Protein AF-A0A920U8T7-F1 (afdb_monomer_lite)

Radius of gyration: 17.26 Å; chains: 1; bounding box: 34×43×45 Å

Foldseek 3Di:
DDDDPDDDDPDDDDPVNFKDWDFDQDPNDTDIKIWGDDDVDIDIDPVRVVVVVVDDDPPD

Structure (mmCIF, N/CA/C/O backbone):
data_AF-A0A920U8T7-F1
#
_entry.id   AF-A0A920U8T7-F1
#
loop_
_atom_site.group_PDB
_atom_site.id
_atom_site.type_symbol
_atom_site.label_atom_id
_atom_site.label_alt_id
_atom_site.label_comp_id
_atom_site.label_asym_id
_atom_site.label_entity_id
_atom_site.label_seq_id
_atom_site.pdbx_PDB_ins_code
_atom_site.Cartn_x
_atom_site.Cartn_y
_atom_site.Cartn_z
_atom_site.occupancy
_atom_site.B_iso_or_equiv
_atom_site.auth_seq_id
_atom_site.auth_comp_id
_atom_site.auth_asym_id
_atom_site.auth_atom_id
_atom_site.pdbx_PDB_model_num
ATOM 1 N N . MET A 1 1 ? -22.637 -30.738 26.287 1.00 32.75 1 MET A N 1
ATOM 2 C CA . MET A 1 1 ? -21.874 -29.888 25.342 1.00 32.75 1 MET A CA 1
ATOM 3 C C . MET A 1 1 ? -21.841 -28.468 25.889 1.00 32.75 1 MET A C 1
ATOM 5 O O . MET A 1 1 ? -22.903 -27.917 26.135 1.00 32.75 1 MET A O 1
ATOM 9 N N . ARG A 1 2 ? -20.652 -27.916 26.170 1.00 44.50 2 ARG A N 1
ATOM 10 C CA . ARG A 1 2 ? -20.453 -26.585 26.775 1.00 44.50 2 ARG A CA 1
ATOM 11 C C . ARG A 1 2 ? -19.751 -25.685 25.757 1.00 44.50 2 ARG A C 1
ATOM 13 O O . ARG A 1 2 ? -18.609 -25.952 25.404 1.00 44.50 2 ARG A O 1
ATOM 20 N N . TRP A 1 3 ? -20.451 -24.663 25.273 1.00 38.47 3 TRP A N 1
ATOM 21 C CA . TRP A 1 3 ? -19.918 -23.636 24.370 1.00 38.47 3 TRP A CA 1
ATOM 22 C C . TRP A 1 3 ? -18.926 -22.732 25.134 1.00 38.47 3 TRP A C 1
ATOM 24 O O . TRP A 1 3 ? -19.192 -22.373 26.283 1.00 38.47 3 TRP A O 1
ATOM 34 N N . ARG A 1 4 ? -17.776 -22.388 24.534 1.00 53.03 4 ARG A N 1
ATOM 35 C CA . ARG A 1 4 ? -16.800 -21.415 25.073 1.00 53.03 4 ARG A CA 1
ATOM 36 C C . ARG A 1 4 ? -16.872 -20.145 24.214 1.00 53.03 4 ARG A C 1
ATOM 38 O O . ARG A 1 4 ? -16.804 -20.291 22.996 1.00 53.03 4 ARG A O 1
ATOM 45 N N . PRO A 1 5 ? -17.017 -18.937 24.787 1.00 53.16 5 PRO A N 1
ATOM 46 C CA . PRO A 1 5 ? -16.996 -17.717 23.994 1.00 53.16 5 PRO A CA 1
ATOM 47 C C . PRO A 1 5 ? -15.583 -17.482 23.450 1.00 53.16 5 PRO A C 1
ATOM 49 O O . PRO A 1 5 ? -14.591 -17.865 24.074 1.00 53.16 5 PRO A O 1
ATOM 52 N N . PHE A 1 6 ? -15.540 -16.900 22.255 1.00 50.88 6 PHE A N 1
ATOM 53 C CA . PHE A 1 6 ? -14.351 -16.578 21.480 1.00 50.88 6 PHE A CA 1
ATOM 54 C C . PHE A 1 6 ? -13.256 -15.942 22.339 1.00 50.88 6 PHE A C 1
ATOM 56 O O . PHE A 1 6 ? -13.496 -14.988 23.078 1.00 50.88 6 PHE A O 1
ATOM 63 N N . SER A 1 7 ? -12.058 -16.514 22.242 1.00 51.53 7 SER A N 1
ATOM 64 C CA . SER A 1 7 ? -10.841 -16.016 22.867 1.00 51.53 7 SER A CA 1
ATOM 65 C C . SER A 1 7 ? -10.629 -14.542 22.532 1.00 51.53 7 SER A C 1
ATOM 67 O O . SER A 1 7 ? -10.684 -14.152 21.368 1.00 51.53 7 SER A O 1
ATOM 69 N N . THR A 1 8 ? -10.355 -13.739 23.556 1.00 56.50 8 THR A N 1
ATOM 70 C CA . THR A 1 8 ? -9.857 -12.371 23.426 1.00 56.50 8 THR A CA 1
ATOM 71 C C . THR A 1 8 ? -8.644 -12.362 22.498 1.00 56.50 8 THR A C 1
ATOM 73 O O . THR A 1 8 ? -7.588 -12.894 22.841 1.00 56.50 8 THR A O 1
ATOM 76 N N . PHE A 1 9 ? -8.797 -11.780 21.310 1.00 54.53 9 PHE A N 1
ATOM 77 C CA . PHE A 1 9 ? -7.678 -11.500 20.421 1.00 54.53 9 PHE A CA 1
ATOM 78 C C . PHE A 1 9 ? -6.817 -10.419 21.080 1.00 54.53 9 PHE A C 1
ATOM 80 O O . PHE A 1 9 ? -7.252 -9.284 21.265 1.00 54.53 9 PHE A O 1
ATOM 87 N N . HIS A 1 10 ? -5.598 -10.778 21.477 1.00 59.25 10 HIS A N 1
ATOM 88 C CA . HIS A 1 10 ? -4.582 -9.796 21.829 1.00 59.25 10 HIS A CA 1
ATOM 89 C C . HIS A 1 10 ? -4.027 -9.218 20.527 1.00 59.25 10 HIS A C 1
ATOM 91 O O . HIS A 1 10 ? -3.173 -9.820 19.881 1.00 59.25 10 HIS A O 1
ATOM 97 N N . PHE A 1 11 ? -4.555 -8.067 20.118 1.00 51.78 11 PHE A N 1
ATOM 98 C CA . PHE A 1 11 ? -4.043 -7.315 18.980 1.00 51.78 11 PHE A CA 1
ATOM 99 C C . PHE A 1 11 ? -2.735 -6.635 19.381 1.00 51.78 11 PHE A C 1
ATOM 101 O O . PHE A 1 11 ? -2.711 -5.813 20.297 1.00 51.78 11 PHE A O 1
ATOM 108 N N . ARG A 1 12 ? -1.644 -6.964 18.695 1.00 51.72 12 ARG A N 1
ATOM 109 C CA . ARG A 1 12 ? -0.437 -6.141 18.705 1.00 51.72 12 ARG A CA 1
ATOM 110 C C . ARG A 1 12 ? 0.070 -6.036 17.277 1.00 51.72 12 ARG A C 1
ATOM 112 O O . ARG A 1 12 ? 0.804 -6.905 16.834 1.00 51.72 12 ARG A O 1
ATOM 119 N N . THR A 1 13 ? -0.361 -4.999 16.570 1.00 52.88 13 THR A N 1
ATOM 120 C CA . THR A 1 13 ? 0.206 -4.606 15.278 1.00 52.88 13 THR A CA 1
ATOM 121 C C . THR A 1 13 ? 1.214 -3.500 15.545 1.00 52.88 13 THR A C 1
ATOM 123 O O . THR A 1 13 ? 0.845 -2.384 15.911 1.00 52.88 13 THR A O 1
ATOM 126 N N . THR A 1 14 ? 2.499 -3.822 15.431 1.00 58.06 14 THR A N 1
ATOM 127 C CA . THR A 1 14 ? 3.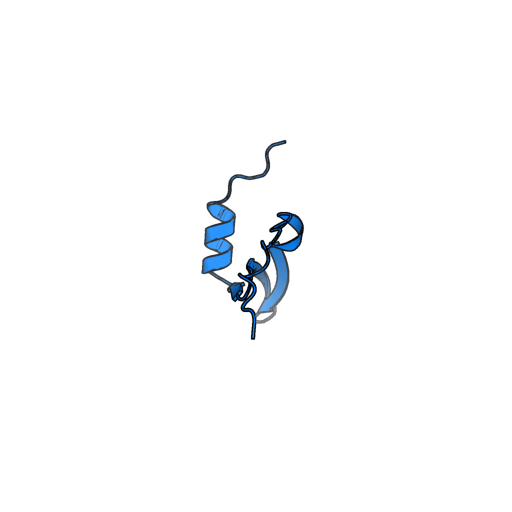551 -2.800 15.425 1.00 58.06 14 THR A CA 1
ATOM 128 C C . THR A 1 14 ? 3.535 -2.154 14.039 1.00 58.06 14 THR A C 1
ATOM 130 O O . THR A 1 14 ? 3.447 -2.869 13.048 1.00 58.06 14 THR A O 1
ATOM 133 N N . LEU A 1 15 ? 3.590 -0.822 13.940 1.00 57.41 15 LEU A N 1
ATOM 134 C CA . LEU A 1 15 ? 3.534 -0.089 12.658 1.00 57.41 15 LEU A CA 1
ATOM 135 C C . LEU A 1 15 ? 4.580 -0.568 11.628 1.00 57.41 15 LEU A C 1
ATOM 137 O O . LEU A 1 15 ? 4.301 -0.547 10.433 1.00 57.41 15 LEU A O 1
ATOM 141 N N . ASP A 1 16 ? 5.730 -1.055 12.101 1.00 56.09 16 ASP A N 1
ATOM 142 C CA . ASP A 1 16 ? 6.808 -1.631 11.282 1.00 56.09 16 ASP A CA 1
ATOM 143 C C . ASP A 1 16 ? 6.410 -2.929 10.555 1.00 56.09 16 ASP A C 1
ATOM 145 O O . ASP A 1 16 ? 6.936 -3.230 9.492 1.00 56.09 16 ASP A O 1
ATOM 149 N N . GLU A 1 17 ? 5.456 -3.697 11.090 1.00 61.72 17 GLU A N 1
ATOM 150 C CA . GLU A 1 17 ? 4.984 -4.947 10.468 1.00 61.72 17 GLU A CA 1
ATOM 151 C C . GLU A 1 17 ? 3.873 -4.705 9.435 1.00 61.72 17 GLU A C 1
ATOM 153 O O . GLU A 1 17 ? 3.508 -5.608 8.687 1.00 61.72 17 GLU A O 1
ATOM 158 N N . VAL A 1 18 ? 3.316 -3.492 9.404 1.00 80.00 18 VAL A N 1
ATOM 159 C CA . VAL A 1 18 ? 2.113 -3.157 8.632 1.00 80.00 18 VAL A CA 1
ATOM 160 C C . VAL A 1 18 ? 2.459 -2.473 7.314 1.00 80.00 18 VAL A C 1
ATOM 162 O O . VAL A 1 18 ? 1.629 -2.478 6.419 1.00 80.00 18 VAL A O 1
ATOM 165 N N . PHE A 1 19 ? 3.651 -1.900 7.151 1.00 85.56 19 PHE A N 1
ATOM 166 C CA . PHE A 1 19 ? 4.011 -1.095 5.982 1.00 85.56 19 PHE A CA 1
ATOM 167 C C . PHE A 1 19 ? 5.268 -1.615 5.284 1.00 85.56 19 PHE A C 1
ATOM 169 O O . PHE A 1 19 ? 6.284 -1.855 5.930 1.00 85.56 19 PHE A O 1
ATOM 176 N N . ARG A 1 20 ? 5.229 -1.716 3.951 1.00 88.31 20 ARG A N 1
ATOM 177 C CA . ARG A 1 20 ? 6.412 -2.010 3.129 1.00 88.31 20 ARG A CA 1
ATOM 178 C C . ARG A 1 20 ? 6.360 -1.283 1.789 1.00 88.31 20 ARG A C 1
ATOM 180 O O . ARG A 1 20 ? 5.291 -1.110 1.202 1.00 88.31 20 ARG A O 1
ATOM 187 N N . GLU A 1 21 ? 7.528 -0.891 1.297 1.00 92.12 21 GLU A N 1
ATOM 188 C CA . GLU A 1 21 ? 7.716 -0.351 -0.048 1.00 92.12 21 GLU A CA 1
ATOM 189 C C . GLU A 1 21 ? 8.630 -1.277 -0.839 1.00 92.12 21 GLU A C 1
ATOM 191 O O . GLU A 1 21 ? 9.623 -1.785 -0.319 1.00 92.12 21 GLU A O 1
ATOM 196 N N . GLU A 1 22 ? 8.287 -1.490 -2.101 1.00 92.31 22 GLU A N 1
ATOM 197 C CA . GLU A 1 22 ? 9.116 -2.240 -3.032 1.00 92.31 22 GLU A CA 1
ATOM 198 C C . GLU A 1 22 ? 9.415 -1.388 -4.260 1.00 92.31 22 GLU A C 1
ATOM 200 O O . GLU A 1 22 ? 8.525 -0.736 -4.813 1.00 92.31 22 GLU A O 1
ATOM 205 N N . GLU A 1 23 ? 10.667 -1.422 -4.710 1.00 93.56 23 GLU A N 1
ATOM 206 C CA . GLU A 1 23 ? 11.060 -0.855 -5.995 1.00 93.56 23 GLU A CA 1
ATOM 207 C C . GLU A 1 23 ? 10.862 -1.905 -7.086 1.00 93.56 23 GLU A C 1
ATOM 209 O O . GLU A 1 23 ? 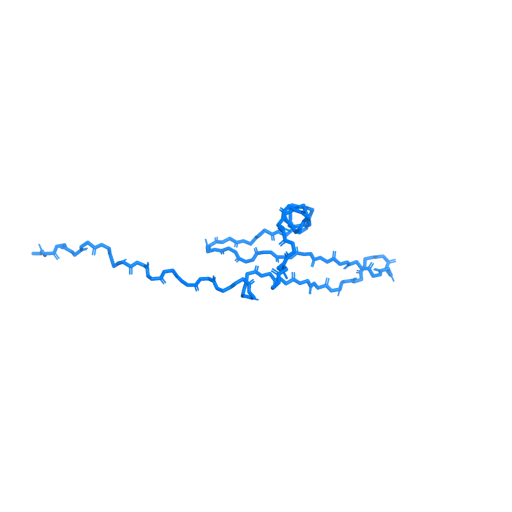11.474 -2.974 -7.078 1.00 93.56 23 GLU A O 1
ATOM 214 N N . TRP A 1 24 ? 9.962 -1.614 -8.017 1.00 92.62 24 TRP A N 1
ATOM 215 C CA . TRP A 1 24 ? 9.700 -2.434 -9.191 1.00 92.62 24 TRP A CA 1
ATOM 216 C C . TRP A 1 24 ? 10.216 -1.715 -10.435 1.00 92.62 24 TRP A C 1
ATOM 218 O O . TRP A 1 24 ? 10.386 -0.499 -10.441 1.00 92.62 24 TRP A O 1
ATOM 228 N N . SER A 1 25 ? 10.415 -2.450 -11.529 1.00 92.81 25 SER A N 1
ATOM 229 C CA . SER A 1 25 ? 10.656 -1.838 -12.838 1.00 92.81 25 SER A CA 1
ATOM 230 C C . SER A 1 25 ? 9.365 -1.838 -13.649 1.00 92.81 25 SER A C 1
ATOM 232 O O . SER A 1 25 ? 8.789 -2.894 -13.921 1.00 92.81 25 SER A O 1
ATOM 234 N N . ARG A 1 26 ? 8.900 -0.653 -14.054 1.00 86.75 26 ARG A N 1
ATOM 235 C CA . ARG A 1 26 ? 7.735 -0.481 -14.924 1.00 86.75 26 ARG A CA 1
ATOM 236 C C . ARG A 1 26 ? 8.167 0.264 -16.181 1.00 86.75 26 ARG A C 1
ATOM 238 O O . ARG A 1 26 ? 8.525 1.430 -16.120 1.00 86.75 26 ARG A O 1
ATOM 245 N N . TYR A 1 27 ? 8.122 -0.416 -17.327 1.00 91.31 27 TYR A N 1
ATOM 246 C CA . TYR A 1 27 ? 8.610 0.111 -18.614 1.00 91.31 27 TYR A CA 1
ATOM 247 C C . TYR A 1 27 ? 10.093 0.522 -18.607 1.00 91.31 27 TYR A C 1
ATOM 249 O O . TYR A 1 27 ? 10.481 1.440 -19.318 1.00 91.31 27 TYR A O 1
ATOM 257 N N . GLY A 1 28 ? 10.920 -0.164 -17.814 1.00 92.31 28 GLY A N 1
ATOM 258 C CA . GLY A 1 28 ? 12.342 0.160 -17.666 1.00 92.31 28 GLY A CA 1
ATOM 259 C C . GLY A 1 28 ? 12.628 1.266 -16.650 1.00 92.31 28 GLY A C 1
ATOM 260 O O . GLY A 1 28 ? 13.784 1.448 -16.289 1.00 92.31 28 GLY A O 1
ATOM 261 N N . GLU A 1 29 ? 11.596 1.933 -16.129 1.00 92.44 29 GLU A N 1
ATOM 262 C CA . GLU A 1 29 ? 11.733 2.983 -15.121 1.00 92.44 29 GLU A CA 1
ATOM 263 C C . GLU A 1 29 ? 11.470 2.442 -13.705 1.00 92.44 29 GLU A C 1
ATOM 265 O O . GLU A 1 29 ? 10.591 1.583 -13.535 1.00 92.44 29 GLU A O 1
ATOM 270 N N . PRO A 1 30 ? 12.190 2.934 -12.679 1.00 92.62 30 PRO A N 1
ATOM 271 C CA . PRO A 1 30 ? 11.893 2.623 -11.286 1.00 92.62 30 PRO A CA 1
ATOM 272 C C . PRO A 1 30 ? 10.482 3.074 -10.905 1.00 92.62 30 PRO A C 1
ATOM 274 O O . PRO A 1 30 ? 10.064 4.202 -11.170 1.00 92.62 30 PRO A O 1
ATOM 277 N N . TRP A 1 31 ? 9.740 2.185 -10.256 1.00 90.31 31 TRP A N 1
ATOM 278 C CA . TRP A 1 31 ? 8.387 2.430 -9.789 1.00 90.31 31 TRP A CA 1
ATOM 279 C C . TRP A 1 31 ? 8.230 1.905 -8.367 1.00 90.31 31 TRP A C 1
ATOM 281 O O . TRP A 1 31 ? 8.324 0.703 -8.129 1.00 90.31 31 TRP A O 1
ATOM 291 N N . ILE A 1 32 ? 7.944 2.802 -7.426 1.00 91.50 32 ILE A N 1
ATOM 292 C CA . ILE A 1 32 ? 7.719 2.423 -6.031 1.00 91.50 32 ILE A CA 1
ATOM 293 C C . ILE A 1 32 ? 6.278 1.950 -5.855 1.00 91.50 32 ILE A C 1
ATOM 295 O O . ILE A 1 32 ? 5.328 2.656 -6.209 1.00 91.50 32 ILE A O 1
ATOM 299 N N . ILE A 1 33 ? 6.111 0.754 -5.295 1.00 91.44 33 ILE A N 1
ATOM 300 C CA . ILE A 1 33 ? 4.813 0.240 -4.863 1.00 91.44 33 ILE A CA 1
ATOM 301 C C . ILE A 1 33 ? 4.764 0.207 -3.345 1.00 91.44 33 ILE A C 1
ATOM 303 O O . ILE A 1 33 ? 5.613 -0.387 -2.686 1.00 91.44 33 ILE A O 1
ATOM 307 N N . THR A 1 34 ? 3.725 0.834 -2.805 1.00 92.06 34 THR A N 1
ATOM 308 C CA . THR A 1 34 ? 3.428 0.861 -1.377 1.00 92.06 34 THR A CA 1
ATOM 309 C C . THR A 1 34 ? 2.430 -0.235 -1.021 1.00 92.06 34 THR A C 1
ATOM 311 O O . THR A 1 34 ? 1.424 -0.403 -1.718 1.00 92.06 34 THR A O 1
ATOM 314 N N . PHE A 1 35 ? 2.673 -0.922 0.091 1.00 93.00 35 PHE A N 1
ATOM 315 C CA . PHE A 1 35 ? 1.806 -1.957 0.644 1.00 93.00 35 PHE A CA 1
ATOM 316 C C . PHE A 1 35 ? 1.526 -1.692 2.125 1.00 93.00 35 PHE A C 1
ATOM 318 O O . PHE A 1 35 ? 2.422 -1.312 2.882 1.00 93.00 35 PHE A O 1
ATOM 325 N N . PHE A 1 36 ? 0.279 -1.939 2.521 1.00 90.75 36 PHE A N 1
ATOM 326 C CA . PHE A 1 36 ? -0.177 -1.989 3.901 1.00 90.75 36 PHE A CA 1
ATOM 327 C C . PHE A 1 36 ? -0.797 -3.362 4.187 1.00 90.75 36 PHE A C 1
ATOM 329 O O . PHE A 1 36 ? -1.847 -3.692 3.633 1.00 90.75 36 PHE A O 1
ATOM 336 N N . GLU A 1 37 ? -0.158 -4.144 5.053 1.00 89.12 37 GLU A N 1
ATOM 337 C CA . GLU A 1 37 ? -0.637 -5.452 5.503 1.00 89.12 37 GLU A CA 1
ATOM 338 C C . GLU A 1 37 ? -1.584 -5.263 6.695 1.00 89.12 37 GLU A C 1
ATOM 340 O O . GLU A 1 37 ? -1.177 -4.930 7.810 1.00 89.12 37 GLU A O 1
ATOM 345 N N . LEU A 1 38 ? -2.879 -5.446 6.452 1.00 84.62 38 LEU A N 1
ATOM 346 C CA . LEU A 1 38 ? -3.927 -5.363 7.460 1.00 84.62 38 LEU A CA 1
ATOM 347 C C . LEU A 1 38 ? -4.335 -6.776 7.892 1.00 84.62 38 LEU A C 1
ATOM 349 O O . LEU A 1 38 ? -4.084 -7.772 7.215 1.00 84.62 38 LEU A O 1
ATOM 353 N N . VAL A 1 39 ? -4.993 -6.900 9.046 1.00 83.06 39 VAL A N 1
ATOM 354 C CA . VAL A 1 39 ? -5.468 -8.213 9.503 1.00 83.06 39 VAL A CA 1
ATOM 355 C C . VAL A 1 39 ? -6.522 -8.740 8.526 1.00 83.06 39 VAL A C 1
ATOM 357 O O . VAL A 1 39 ? -7.656 -8.268 8.517 1.00 83.06 39 VAL A O 1
ATOM 360 N N . GLY A 1 40 ? -6.137 -9.745 7.739 1.00 83.62 40 GLY A N 1
ATOM 361 C CA . GLY A 1 40 ? -7.006 -10.403 6.766 1.00 83.62 40 GLY A CA 1
ATOM 362 C C . GLY A 1 40 ? -7.129 -9.695 5.415 1.00 83.62 40 GLY A C 1
ATOM 363 O O . GLY A 1 40 ? -7.968 -10.121 4.626 1.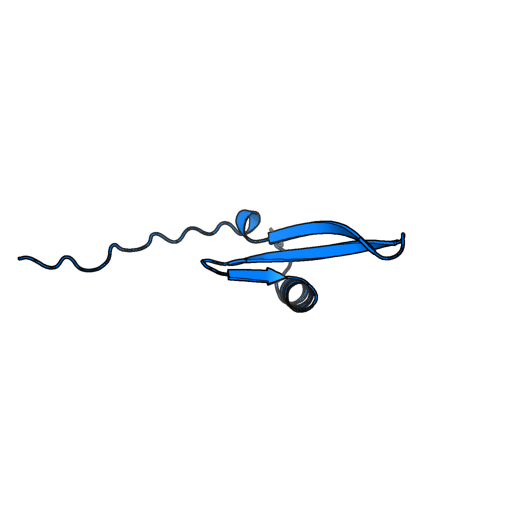00 83.62 40 GLY A O 1
ATOM 364 N N . ASP A 1 41 ? -6.329 -8.656 5.141 1.00 87.38 41 ASP A N 1
ATOM 365 C CA . ASP A 1 41 ? -6.345 -7.944 3.856 1.00 87.38 41 ASP A CA 1
ATOM 366 C C . ASP A 1 41 ? -5.010 -7.234 3.561 1.00 87.38 41 ASP A C 1
ATOM 368 O O . ASP A 1 41 ? -4.237 -6.942 4.471 1.00 87.38 41 ASP A O 1
ATOM 372 N N . THR A 1 42 ? -4.768 -6.892 2.297 1.00 92.00 42 THR A N 1
ATOM 373 C CA . THR A 1 42 ? -3.591 -6.135 1.857 1.00 92.00 42 THR A CA 1
ATOM 374 C C . THR A 1 42 ? -4.032 -4.959 0.988 1.00 92.00 42 THR A C 1
ATOM 376 O O . THR A 1 42 ? -4.551 -5.129 -0.117 1.00 92.00 42 THR A O 1
ATOM 379 N N . VAL A 1 43 ? -3.770 -3.735 1.452 1.00 92.62 43 VAL A N 1
ATOM 380 C CA . VAL A 1 43 ? -4.015 -2.509 0.679 1.00 92.62 43 VAL A CA 1
ATOM 381 C C . VAL A 1 43 ? -2.733 -2.116 -0.043 1.00 92.62 43 VAL A C 1
ATOM 383 O O . VAL A 1 43 ? -1.681 -2.002 0.576 1.00 92.62 43 VAL A O 1
ATOM 386 N N . TRP A 1 44 ? -2.798 -1.873 -1.351 1.00 93.75 44 TRP A N 1
ATOM 387 C CA . TRP A 1 44 ? -1.611 -1.601 -2.165 1.00 93.75 44 TRP A CA 1
ATOM 388 C C . TRP A 1 44 ? -1.869 -0.559 -3.256 1.00 93.75 44 TRP A C 1
ATOM 390 O O . TRP A 1 44 ? -3.005 -0.143 -3.507 1.00 93.75 44 TRP A O 1
ATOM 400 N N . GLY A 1 45 ? -0.794 -0.096 -3.893 1.00 90.25 45 GLY A N 1
ATOM 401 C CA . GLY A 1 45 ? -0.868 0.830 -5.022 1.00 90.25 45 GLY A CA 1
ATOM 402 C C . GLY A 1 45 ? -1.355 2.227 -4.626 1.00 90.25 45 GLY A C 1
ATOM 403 O O . GLY A 1 45 ? -0.933 2.780 -3.612 1.00 90.25 45 GLY A O 1
ATOM 404 N N . ALA A 1 46 ? -2.233 2.826 -5.440 1.00 90.50 46 ALA A N 1
ATOM 405 C CA . ALA A 1 46 ? -2.645 4.226 -5.277 1.00 90.50 46 ALA A CA 1
ATOM 406 C C . ALA A 1 46 ? -3.304 4.506 -3.916 1.00 90.50 46 ALA A C 1
ATOM 408 O O . ALA A 1 46 ? -3.022 5.526 -3.291 1.00 90.50 46 ALA A O 1
ATOM 409 N N . THR A 1 47 ? -4.138 3.587 -3.427 1.00 92.00 47 THR A N 1
ATOM 410 C CA . THR A 1 47 ? -4.797 3.726 -2.124 1.00 92.00 47 THR A CA 1
ATOM 411 C C . THR A 1 47 ? -3.787 3.668 -0.981 1.00 92.00 47 THR A C 1
ATOM 413 O O . THR A 1 47 ? -3.835 4.502 -0.082 1.00 92.00 47 THR A O 1
ATOM 416 N N . ALA A 1 48 ? -2.824 2.744 -1.041 1.00 90.69 48 ALA A N 1
ATOM 417 C CA . ALA A 1 48 ? -1.738 2.668 -0.066 1.00 90.69 48 ALA A CA 1
ATO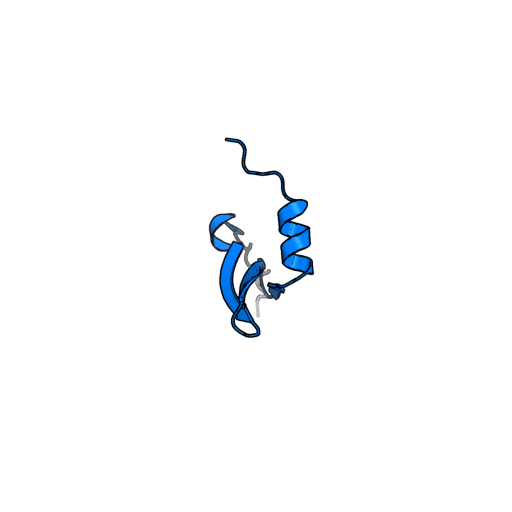M 418 C C . ALA A 1 48 ? -0.872 3.939 -0.067 1.00 90.69 48 ALA A C 1
ATOM 420 O O . ALA A 1 48 ? -0.563 4.480 0.993 1.00 90.69 48 ALA A O 1
ATOM 421 N N . ALA A 1 49 ? -0.551 4.472 -1.248 1.00 88.00 49 ALA A N 1
ATOM 422 C CA . ALA A 1 49 ? 0.195 5.720 -1.375 1.00 88.00 49 ALA A CA 1
ATOM 423 C C . ALA A 1 49 ? -0.558 6.914 -0.756 1.00 88.00 49 ALA A C 1
ATOM 425 O O . ALA A 1 49 ? 0.049 7.750 -0.089 1.00 88.00 49 ALA A O 1
ATOM 426 N N . MET A 1 50 ? -1.884 6.980 -0.918 1.00 90.31 50 MET A N 1
ATOM 427 C CA . MET A 1 50 ? -2.711 8.004 -0.268 1.00 90.31 50 MET A CA 1
ATOM 428 C C . MET A 1 50 ? -2.731 7.845 1.257 1.00 90.31 50 MET A C 1
ATOM 430 O O . MET A 1 50 ? -2.569 8.828 1.975 1.00 90.31 50 MET A O 1
ATOM 434 N N . LEU A 1 51 ? -2.866 6.618 1.769 1.00 88.69 51 LEU A N 1
ATOM 435 C CA . LEU A 1 51 ? -2.807 6.354 3.212 1.00 88.69 51 LEU A CA 1
ATOM 436 C C . LEU A 1 51 ? -1.466 6.795 3.811 1.00 88.69 51 LEU A C 1
ATOM 438 O O . LEU A 1 51 ? -1.444 7.428 4.865 1.00 88.69 51 LEU A O 1
ATOM 442 N N . ARG A 1 52 ? -0.354 6.553 3.108 1.00 83.81 52 ARG A N 1
ATOM 443 C CA . ARG A 1 52 ? 0.983 6.989 3.531 1.00 83.81 52 ARG A CA 1
ATOM 444 C C . ARG A 1 52 ? 1.113 8.507 3.685 1.00 83.81 52 ARG A C 1
ATOM 446 O O . ARG A 1 52 ? 1.881 8.952 4.536 1.00 83.81 52 ARG A O 1
ATOM 453 N N . GLN A 1 53 ? 0.383 9.277 2.877 1.00 86.56 53 GLN A N 1
ATOM 454 C CA . GLN A 1 53 ? 0.366 10.744 2.927 1.00 86.56 53 GLN A CA 1
ATOM 455 C C . GLN A 1 53 ? -0.533 11.292 4.042 1.00 86.56 53 GLN A C 1
ATOM 457 O O . GLN A 1 53 ? -0.290 12.387 4.541 1.00 86.56 53 GLN A O 1
ATOM 462 N N . LEU A 1 54 ? -1.571 10.544 4.426 1.00 86.31 54 LEU A N 1
ATOM 463 C CA . LEU A 1 54 ? -2.503 10.930 5.489 1.00 86.31 54 LEU A CA 1
ATOM 464 C C . LEU A 1 54 ? -1.977 10.596 6.886 1.00 86.31 54 LEU A C 1
ATOM 466 O O . LEU A 1 54 ? -2.373 11.234 7.862 1.00 86.31 54 LEU A O 1
ATOM 470 N N . LEU A 1 55 ? -1.106 9.592 6.995 1.00 81.75 55 LEU A N 1
ATOM 471 C CA . LEU A 1 55 ? -0.496 9.230 8.264 1.00 81.75 55 LEU A CA 1
ATOM 472 C C . LEU A 1 55 ? 0.583 10.258 8.629 1.00 81.75 55 LEU A C 1
ATOM 474 O O . LEU A 1 55 ? 1.483 10.507 7.819 1.00 81.75 55 LEU A O 1
ATOM 478 N N . PRO A 1 56 ? 0.523 10.854 9.837 1.00 76.62 56 PRO A N 1
ATOM 479 C CA . PRO A 1 56 ? 1.573 11.749 10.285 1.00 76.62 56 PRO A CA 1
ATOM 480 C C . PRO A 1 56 ? 2.897 10.990 10.266 1.00 76.62 56 PRO A C 1
ATOM 482 O O . PRO A 1 56 ? 2.972 9.824 10.666 1.00 76.62 56 PRO A O 1
ATOM 485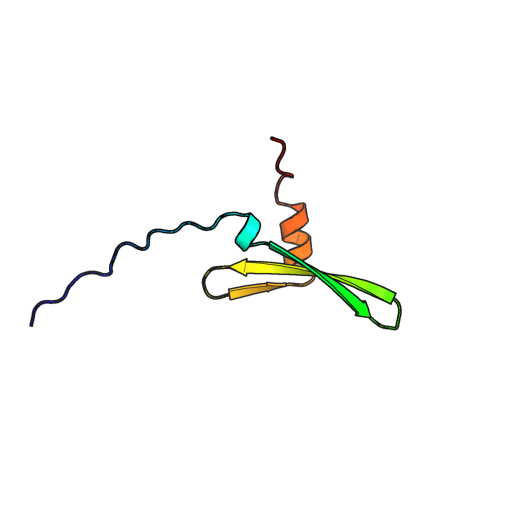 N N . TRP A 1 57 ? 3.946 11.653 9.783 1.00 67.75 57 TRP A N 1
ATOM 486 C CA . TRP A 1 57 ? 5.296 11.143 9.972 1.00 67.75 57 TRP A CA 1
ATOM 487 C C . TRP A 1 57 ? 5.500 10.875 11.473 1.00 67.75 57 TRP A C 1
ATOM 489 O O . TRP A 1 57 ? 5.087 11.724 12.269 1.00 67.75 57 TRP A O 1
ATOM 499 N N . PRO A 1 58 ? 6.103 9.744 11.886 1.00 62.84 58 PRO A N 1
ATOM 500 C CA . PRO A 1 58 ? 6.445 9.530 13.282 1.00 62.84 58 PRO A CA 1
ATOM 501 C C . PRO A 1 58 ? 7.529 10.542 13.669 1.00 62.84 58 PRO A C 1
ATOM 503 O O . PRO A 1 58 ? 8.726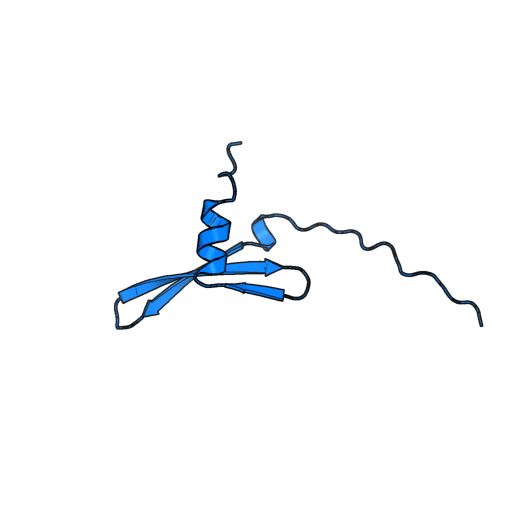 10.314 13.517 1.00 62.84 58 PRO A O 1
ATOM 506 N N . SER A 1 59 ? 7.106 11.723 14.101 1.00 59.31 59 SER A N 1
ATOM 507 C CA . SER A 1 59 ? 7.938 12.664 14.831 1.00 59.31 59 SER A CA 1
ATOM 508 C C . SER A 1 59 ? 8.055 12.113 16.246 1.00 59.31 59 SER A C 1
ATOM 510 O O . SER A 1 59 ? 7.080 12.159 17.000 1.00 59.31 59 SER A O 1
ATOM 512 N N . GLY A 1 60 ? 9.200 11.492 16.535 1.00 55.59 60 GLY A N 1
ATOM 513 C CA . GLY A 1 60 ? 9.593 11.119 17.895 1.00 55.59 60 GLY A CA 1
ATOM 514 C C . GLY A 1 60 ? 9.779 12.326 18.804 1.00 55.59 60 GLY A C 1
ATOM 515 O O . GLY A 1 60 ? 9.860 13.463 18.282 1.00 55.59 60 GLY A O 1
#

Secondary structure (DSSP, 8-state):
--------------HHHHEEEEEEEETTEEEEEEEEEETTEEEEHHHHHHHHHHSPP---

pLDDT: mean 76.72, std 17.73, range [32.75, 93.75]

Sequence (60 aa):
MRWRPFSTFHFRTTLDEVFREEEWSRYGEPWIITFFELVGDTVWGATAAMLRQLLPWPSG